Protein AF-A0AAJ1W3M9-F1 (afdb_monomer_lite)

Secondary structure (DSSP, 8-state):
-------------TTTS--EEETTTEEEEEEEEEEEETTTTEEEEEEE--TTTT----

pLDDT: mean 83.7, std 16.43, range [42.5, 97.56]

Structure (mmCIF, N/CA/C/O backbone):
data_AF-A0AAJ1W3M9-F1
#
_entry.id   AF-A0AAJ1W3M9-F1
#
loop_
_atom_site.group_PDB
_atom_site.id
_atom_site.type_symbol
_atom_site.label_atom_id
_atom_site.label_alt_id
_atom_site.label_comp_id
_atom_site.label_asym_id
_atom_site.label_entity_id
_atom_site.label_seq_id
_atom_site.pdbx_PDB_ins_code
_atom_site.Cartn_x
_atom_site.Cartn_y
_atom_site.Cartn_z
_atom_site.occupancy
_atom_site.B_iso_or_equiv
_atom_site.auth_seq_id
_atom_site.auth_comp_id
_atom_site.auth_asym_id
_atom_site.auth_atom_id
_atom_site.pdbx_PDB_model_num
ATOM 1 N N . MET A 1 1 ? 13.463 -14.362 -30.953 1.00 42.50 1 MET A N 1
ATOM 2 C CA . MET A 1 1 ? 13.843 -13.027 -30.446 1.00 42.50 1 MET A CA 1
ATOM 3 C C . MET A 1 1 ? 13.172 -12.844 -29.098 1.00 42.50 1 MET A C 1
ATOM 5 O O . MET A 1 1 ? 11.976 -12.597 -29.051 1.00 42.50 1 MET A O 1
ATOM 9 N N . GLN A 1 2 ? 13.894 -13.108 -28.013 1.00 49.06 2 GLN A N 1
ATOM 10 C CA . GLN A 1 2 ? 13.396 -12.900 -26.654 1.00 49.06 2 GLN A CA 1
ATOM 11 C C . GLN A 1 2 ? 13.546 -11.403 -26.374 1.00 49.06 2 GLN A C 1
ATOM 13 O O . GLN A 1 2 ? 14.659 -10.888 -26.449 1.00 49.06 2 GLN A O 1
ATOM 18 N N . ALA A 1 3 ? 12.439 -10.692 -26.160 1.00 55.16 3 ALA A N 1
ATOM 19 C CA . ALA A 1 3 ? 12.495 -9.284 -25.795 1.00 55.16 3 ALA A CA 1
ATOM 20 C C . ALA A 1 3 ? 13.276 -9.161 -24.478 1.00 55.16 3 ALA A C 1
ATOM 22 O O . ALA A 1 3 ? 12.854 -9.695 -23.449 1.00 55.16 3 ALA A O 1
ATOM 23 N N . LEU A 1 4 ? 14.436 -8.505 -24.519 1.00 58.69 4 LEU A N 1
ATOM 24 C CA . LEU A 1 4 ? 15.099 -8.020 -23.315 1.00 58.69 4 LEU A CA 1
ATOM 25 C C . LEU A 1 4 ? 14.103 -7.080 -22.634 1.00 58.69 4 LEU A C 1
ATOM 27 O O . LEU A 1 4 ? 13.693 -6.086 -23.225 1.00 58.69 4 LEU A O 1
ATOM 31 N N . ARG A 1 5 ? 13.657 -7.437 -21.424 1.00 62.97 5 ARG A N 1
ATOM 32 C CA . ARG A 1 5 ? 12.888 -6.528 -20.571 1.00 62.97 5 ARG A CA 1
ATOM 33 C C . ARG A 1 5 ? 13.737 -5.276 -20.378 1.00 62.97 5 ARG A C 1
ATOM 35 O O . ARG A 1 5 ? 14.756 -5.348 -19.696 1.00 62.97 5 ARG A O 1
ATOM 42 N N . GLU A 1 6 ? 13.326 -4.166 -20.975 1.00 63.91 6 GLU A N 1
ATOM 43 C CA . GLU A 1 6 ? 13.851 -2.852 -20.623 1.00 63.91 6 GLU A CA 1
ATOM 44 C C . GLU A 1 6 ? 13.553 -2.622 -19.139 1.00 63.91 6 GLU A C 1
ATOM 46 O O . GLU A 1 6 ? 12.408 -2.453 -18.718 1.00 63.91 6 GLU A O 1
ATOM 51 N N . LEU A 1 7 ? 14.596 -2.747 -18.321 1.00 65.06 7 LEU A N 1
ATOM 52 C CA . LEU A 1 7 ? 14.577 -2.347 -16.925 1.00 65.06 7 LEU A CA 1
ATOM 53 C C . LEU A 1 7 ? 14.785 -0.839 -16.910 1.00 65.06 7 LEU A C 1
ATOM 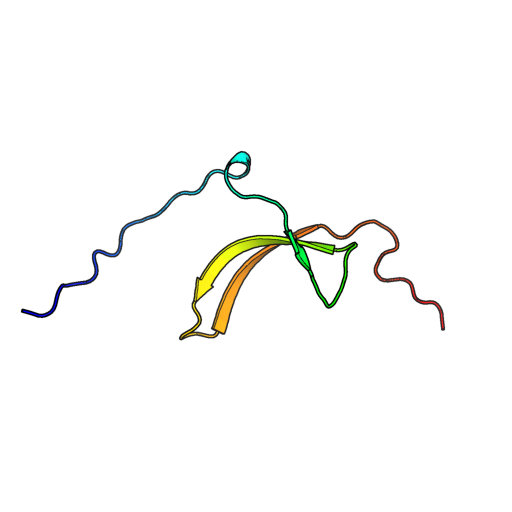55 O O . LEU A 1 7 ? 15.921 -0.378 -16.977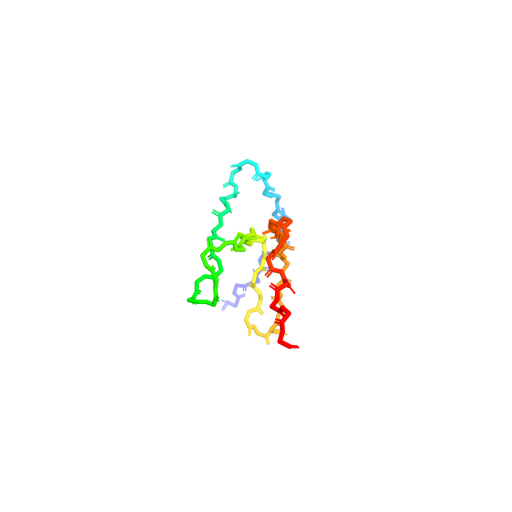 1.00 65.06 7 LEU A O 1
ATOM 59 N N . ASP A 1 8 ? 13.685 -0.099 -16.850 1.00 73.81 8 ASP A N 1
ATOM 60 C CA . ASP A 1 8 ? 13.712 1.352 -16.707 1.00 73.81 8 ASP A CA 1
ATOM 61 C C . ASP A 1 8 ? 13.366 1.770 -15.271 1.00 73.81 8 ASP A C 1
ATOM 63 O O . ASP A 1 8 ? 12.671 1.057 -14.530 1.00 73.81 8 ASP A O 1
ATOM 67 N N . VAL A 1 9 ? 13.878 2.926 -14.855 1.00 77.88 9 VAL A N 1
ATOM 68 C CA . VAL A 1 9 ? 13.576 3.506 -13.548 1.00 77.88 9 VAL A CA 1
ATOM 69 C C . VAL A 1 9 ? 12.235 4.217 -13.643 1.00 77.88 9 VAL A C 1
ATOM 71 O O . VAL A 1 9 ? 12.116 5.281 -14.239 1.00 77.88 9 VAL A O 1
ATOM 74 N N . ASN A 1 10 ? 11.218 3.648 -13.001 1.00 83.75 10 ASN A N 1
ATOM 75 C CA . ASN A 1 10 ? 9.922 4.300 -12.890 1.00 83.75 10 ASN A CA 1
ATOM 76 C C . ASN A 1 10 ? 9.856 5.162 -11.619 1.00 83.75 10 ASN A C 1
ATOM 78 O O . ASN A 1 10 ? 10.113 4.672 -10.515 1.00 83.75 10 ASN A O 1
ATOM 82 N N . TYR A 1 11 ? 9.479 6.430 -11.776 1.00 86.69 11 TYR A N 1
ATOM 83 C CA . TYR A 1 11 ? 9.148 7.335 -10.680 1.00 86.69 11 TYR A CA 1
ATOM 84 C C . TYR A 1 11 ? 7.637 7.575 -10.645 1.00 86.69 11 TYR A C 1
ATOM 86 O O . TYR A 1 11 ? 7.037 7.971 -11.641 1.00 86.69 11 TYR A O 1
ATOM 94 N N . MET A 1 12 ? 7.034 7.386 -9.472 1.00 88.88 12 MET A N 1
ATOM 95 C CA . MET A 1 12 ? 5.623 7.669 -9.224 1.00 88.88 12 MET A CA 1
ATOM 96 C C . MET A 1 12 ? 5.508 8.746 -8.150 1.00 88.88 12 MET A C 1
ATOM 98 O O . MET A 1 12 ? 6.002 8.573 -7.032 1.00 88.88 12 MET A O 1
ATOM 102 N N . SER A 1 13 ? 4.843 9.851 -8.481 1.00 91.50 13 SER A N 1
ATOM 103 C CA . SER A 1 13 ? 4.588 10.914 -7.515 1.00 91.50 13 SER A CA 1
ATOM 104 C C . SER A 1 13 ? 3.570 10.456 -6.473 1.00 91.50 13 SER A C 1
ATOM 106 O O . SER A 1 13 ? 2.636 9.707 -6.756 1.00 91.50 13 SER A O 1
ATOM 108 N N . GLY A 1 14 ? 3.728 10.922 -5.237 1.00 91.00 14 GLY A N 1
ATOM 109 C CA . GLY A 1 14 ? 2.846 10.520 -4.144 1.00 91.00 14 GLY A CA 1
ATOM 110 C C . GLY A 1 14 ? 1.371 10.888 -4.329 1.00 91.00 14 GLY A C 1
ATOM 111 O O . GLY A 1 14 ? 0.533 10.041 -4.017 1.00 91.00 14 GLY A O 1
ATOM 112 N N . PRO A 1 15 ? 1.023 12.097 -4.800 1.00 93.50 15 PRO A N 1
ATOM 113 C CA . PRO A 1 15 ? -0.358 12.469 -5.106 1.00 93.50 15 PRO A CA 1
ATOM 114 C C . PRO A 1 15 ? -1.010 11.621 -6.205 1.00 93.50 15 PRO A C 1
ATOM 116 O O . PRO A 1 15 ? -2.216 11.405 -6.143 1.00 93.50 15 PRO A O 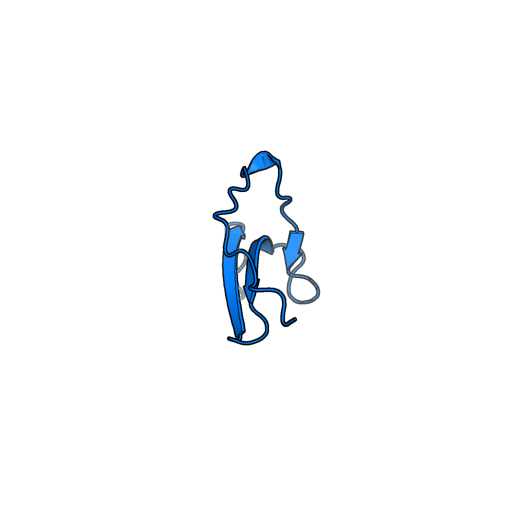1
ATOM 119 N N . ASP A 1 16 ? -0.222 11.093 -7.146 1.00 92.56 16 ASP A N 1
ATOM 120 C CA . ASP A 1 16 ? -0.724 10.290 -8.274 1.00 92.56 16 ASP A CA 1
ATOM 121 C C . ASP A 1 16 ? -1.069 8.850 -7.866 1.00 92.56 16 ASP A C 1
ATOM 123 O O . ASP A 1 16 ? -1.714 8.118 -8.614 1.00 92.56 16 ASP A O 1
ATOM 127 N N . ASN A 1 17 ? -0.656 8.438 -6.663 1.00 94.25 17 ASN A N 1
ATOM 128 C CA . ASN A 1 17 ? -0.919 7.114 -6.120 1.00 94.25 17 ASN A CA 1
ATOM 129 C C . ASN A 1 17 ? -1.942 7.190 -4.972 1.00 94.25 17 ASN A C 1
ATOM 131 O O . ASN A 1 17 ? -1.655 7.822 -3.943 1.00 94.25 17 ASN A O 1
ATOM 135 N N . PRO A 1 18 ? -3.127 6.569 -5.098 1.00 95.81 18 PRO A N 1
ATOM 136 C CA . PRO A 1 18 ? -4.173 6.674 -4.091 1.00 95.81 18 PRO A CA 1
ATOM 137 C C . PRO A 1 18 ? -3.825 5.928 -2.797 1.00 95.81 18 PRO A C 1
ATOM 139 O O . PRO A 1 18 ? -3.006 5.011 -2.752 1.00 95.81 18 PRO A O 1
ATOM 142 N N . TRP A 1 19 ? -4.490 6.330 -1.716 1.00 96.75 19 TRP A N 1
ATOM 143 C CA . TRP A 1 19 ? -4.573 5.533 -0.496 1.00 96.75 19 TRP A CA 1
ATOM 144 C C . TRP A 1 19 ? -5.764 4.584 -0.609 1.00 96.75 19 TRP A C 1
ATOM 146 O O . TRP A 1 19 ? -6.873 5.032 -0.895 1.00 96.75 19 TRP A O 1
ATOM 156 N N . ILE A 1 20 ? -5.540 3.297 -0.368 1.00 95.50 20 ILE A N 1
ATOM 157 C CA . ILE A 1 20 ? -6.550 2.241 -0.483 1.00 95.50 20 ILE A CA 1
ATOM 158 C C . ILE A 1 20 ? -6.739 1.604 0.902 1.00 95.50 20 ILE A C 1
ATOM 160 O O . ILE A 1 20 ? -5.735 1.338 1.568 1.00 95.50 20 ILE A O 1
ATOM 164 N N . PRO A 1 21 ? -7.977 1.375 1.377 1.00 95.38 21 PRO A N 1
ATOM 165 C CA . PRO A 1 21 ? -8.207 0.665 2.635 1.00 95.38 21 PRO A CA 1
ATOM 166 C C . PRO A 1 21 ? -7.654 -0.767 2.572 1.00 95.38 21 PRO A C 1
ATOM 168 O O . PRO A 1 21 ? -7.653 -1.398 1.512 1.00 95.38 21 PRO A O 1
ATOM 171 N N . PHE A 1 22 ? -7.167 -1.295 3.697 1.00 94.12 22 PHE A N 1
ATOM 172 C CA . PHE A 1 22 ? -6.577 -2.634 3.772 1.00 94.12 22 PHE A CA 1
ATOM 173 C C . PHE A 1 22 ? -7.647 -3.729 3.895 1.00 94.12 22 PHE A C 1
ATOM 175 O O . PHE A 1 22 ? -7.682 -4.507 4.850 1.00 94.12 22 PHE A O 1
ATOM 182 N N . THR A 1 23 ? -8.551 -3.781 2.925 1.00 91.62 23 THR A N 1
ATOM 183 C CA . THR A 1 23 ? -9.685 -4.705 2.932 1.00 91.62 23 THR A CA 1
ATOM 184 C C . THR A 1 23 ? -9.269 -6.122 2.521 1.00 91.62 23 THR A C 1
ATOM 186 O O . THR A 1 23 ? -8.313 -6.299 1.761 1.00 91.62 23 THR A O 1
ATOM 189 N N . PRO A 1 24 ? -9.950 -7.164 3.034 1.00 91.75 24 PRO A N 1
ATOM 190 C CA . PRO A 1 24 ? -11.038 -7.133 4.023 1.00 91.75 24 PRO A CA 1
ATOM 191 C C . PRO A 1 24 ? -10.553 -7.059 5.486 1.00 91.75 24 PRO A C 1
ATOM 193 O O . PRO A 1 24 ? -11.361 -7.177 6.401 1.00 91.75 24 PRO A O 1
ATOM 196 N N . LEU A 1 25 ? -9.245 -6.914 5.732 1.00 90.50 25 LEU A N 1
ATOM 197 C CA . LEU A 1 25 ? -8.667 -7.001 7.079 1.00 90.50 25 LEU A CA 1
ATOM 198 C C . LEU A 1 25 ? -8.983 -5.776 7.946 1.00 90.50 25 LEU A C 1
ATOM 200 O O . LEU A 1 25 ? -9.182 -5.908 9.153 1.00 90.50 25 LEU A O 1
ATOM 204 N N . SER A 1 26 ? -9.014 -4.583 7.353 1.00 90.00 26 SER A N 1
ATOM 205 C CA . SER A 1 26 ? -9.364 -3.347 8.046 1.00 90.00 26 SER A CA 1
ATOM 206 C C . SER A 1 26 ? -9.796 -2.249 7.077 1.00 90.00 26 SER A C 1
ATOM 208 O O . SER A 1 26 ? -9.070 -1.904 6.149 1.00 90.00 26 SER A O 1
ATOM 210 N N . GLU A 1 27 ? -10.931 -1.617 7.373 1.00 91.00 27 GLU A N 1
ATOM 211 C CA . GLU A 1 27 ? -11.392 -0.388 6.705 1.00 91.00 27 GLU A CA 1
ATOM 212 C C . GLU A 1 27 ? -10.721 0.883 7.265 1.00 91.00 27 GLU A C 1
ATOM 214 O O . GLU A 1 27 ? -10.880 1.974 6.724 1.00 91.00 27 GLU A O 1
ATOM 219 N N . GLN A 1 28 ? -9.995 0.771 8.385 1.00 91.56 28 GLN A N 1
ATOM 220 C CA . GLN A 1 28 ? -9.404 1.917 9.091 1.00 91.56 28 GLN A CA 1
ATOM 221 C C . GLN A 1 28 ? -7.926 2.127 8.751 1.00 91.56 28 GLN A C 1
ATOM 223 O O . GLN A 1 28 ? -7.404 3.233 8.898 1.00 91.56 28 GLN A O 1
ATOM 228 N N . ILE A 1 29 ? -7.238 1.064 8.332 1.00 93.69 29 ILE A N 1
ATOM 229 C CA . ILE A 1 29 ? -5.839 1.110 7.905 1.00 93.69 29 ILE A CA 1
ATOM 230 C C . ILE A 1 29 ? -5.811 1.340 6.400 1.00 93.69 29 ILE A C 1
ATOM 232 O O . ILE A 1 29 ? -6.505 0.655 5.654 1.00 93.69 29 ILE A O 1
ATOM 236 N N . PHE A 1 30 ? -4.971 2.271 5.954 1.00 96.06 30 PHE A N 1
ATOM 237 C CA . PHE A 1 30 ? -4.796 2.560 4.534 1.00 96.06 30 PHE A CA 1
ATOM 238 C C . PHE A 1 30 ? -3.385 2.207 4.081 1.00 96.06 30 PHE A C 1
ATOM 240 O O . PHE A 1 30 ? -2.402 2.501 4.767 1.00 96.06 30 PHE A O 1
ATOM 247 N N . LEU A 1 31 ? -3.291 1.630 2.891 1.00 96.19 31 LEU A N 1
ATOM 248 C CA . LEU A 1 31 ? -2.051 1.299 2.212 1.00 96.19 31 LEU A CA 1
ATOM 249 C C . LEU A 1 31 ? -1.926 2.118 0.931 1.00 96.19 31 LEU A C 1
ATOM 251 O O . LEU A 1 31 ? -2.906 2.392 0.239 1.00 96.19 31 LEU A O 1
ATOM 255 N N . LYS A 1 32 ? -0.696 2.498 0.615 1.00 96.81 32 LYS A N 1
ATOM 256 C CA . LYS A 1 32 ? -0.312 3.057 -0.677 1.00 96.81 32 LYS A CA 1
ATOM 257 C C . LYS A 1 32 ? 0.724 2.134 -1.295 1.00 96.81 32 LYS A C 1
ATOM 259 O O . LYS A 1 32 ? 1.795 1.956 -0.715 1.00 96.81 32 LYS A O 1
ATOM 264 N N . TYR A 1 33 ? 0.389 1.535 -2.434 1.00 94.38 33 TYR A N 1
ATOM 265 C CA . TYR A 1 33 ? 1.210 0.519 -3.090 1.00 94.38 33 TYR A CA 1
ATOM 266 C C . TYR A 1 33 ? 2.137 1.151 -4.116 1.00 94.38 33 TYR A C 1
ATOM 268 O O . TYR A 1 33 ? 1.679 1.670 -5.127 1.00 94.38 33 TYR A O 1
ATOM 276 N N . TRP A 1 34 ? 3.442 1.100 -3.872 1.00 94.81 34 TRP A N 1
ATOM 277 C CA . TRP A 1 34 ? 4.440 1.627 -4.806 1.00 94.81 34 TRP A CA 1
ATOM 278 C C . TRP A 1 34 ? 4.911 0.560 -5.783 1.00 94.81 34 TRP A C 1
ATOM 280 O O . TRP A 1 34 ? 5.110 0.828 -6.965 1.00 94.81 34 TRP A O 1
ATOM 290 N N . LYS A 1 35 ? 5.093 -0.663 -5.280 1.00 93.44 35 LYS A N 1
ATOM 291 C CA . LYS A 1 35 ? 5.539 -1.807 -6.068 1.00 93.44 35 LYS A CA 1
ATOM 292 C C . LYS A 1 35 ? 5.034 -3.101 -5.454 1.00 93.44 35 LYS A C 1
ATOM 294 O O . LYS A 1 35 ? 5.026 -3.242 -4.231 1.00 93.44 35 LYS A O 1
ATOM 299 N N . VAL A 1 36 ? 4.668 -4.043 -6.316 1.00 93.50 36 VAL A N 1
ATOM 300 C CA . VAL A 1 36 ? 4.322 -5.418 -5.953 1.00 93.50 36 VAL A CA 1
ATOM 301 C C . VAL A 1 36 ? 5.084 -6.346 -6.893 1.00 93.50 36 VAL A C 1
ATOM 303 O O . VAL A 1 36 ? 4.869 -6.312 -8.105 1.00 93.50 36 VAL A O 1
ATOM 306 N N . ASP A 1 37 ? 5.997 -7.142 -6.344 1.00 95.19 37 ASP A N 1
ATOM 307 C CA . ASP A 1 37 ? 6.685 -8.221 -7.051 1.00 95.19 37 ASP A CA 1
ATOM 308 C C . ASP A 1 37 ? 6.126 -9.569 -6.565 1.00 95.19 37 ASP A C 1
ATOM 310 O O . ASP A 1 37 ? 6.513 -10.056 -5.498 1.00 95.19 37 ASP A O 1
ATOM 314 N N . PRO A 1 38 ? 5.219 -10.199 -7.333 1.00 94.19 38 PRO A N 1
ATOM 315 C CA . PRO A 1 38 ? 4.620 -11.467 -6.937 1.00 94.19 38 PRO A CA 1
ATOM 316 C C . PRO A 1 38 ? 5.587 -12.652 -7.059 1.00 94.19 38 PRO A C 1
ATOM 318 O O . PRO A 1 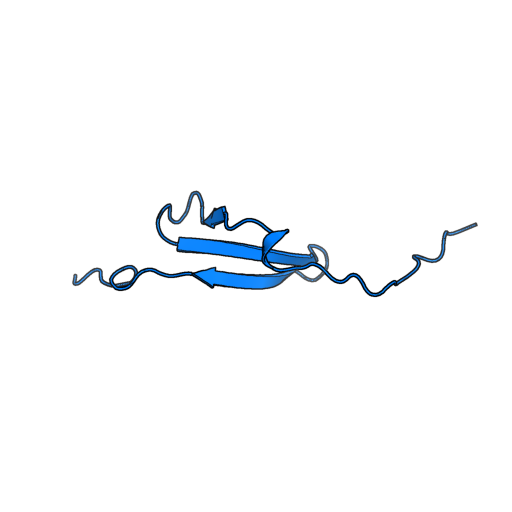38 ? 5.351 -13.681 -6.435 1.00 94.19 38 PRO A O 1
ATOM 321 N N . VAL A 1 39 ? 6.667 -12.540 -7.842 1.00 95.06 39 VAL A N 1
ATOM 322 C CA . VAL A 1 39 ? 7.641 -13.632 -8.022 1.00 95.06 39 VAL A CA 1
ATOM 323 C C . VAL A 1 39 ? 8.514 -13.767 -6.781 1.00 95.06 39 VAL A C 1
ATOM 325 O O . VAL A 1 39 ? 8.832 -14.877 -6.360 1.00 95.06 39 VAL A O 1
ATOM 328 N N . ARG A 1 40 ? 8.893 -12.631 -6.191 1.00 95.62 40 ARG A N 1
ATOM 329 C CA . ARG A 1 40 ? 9.717 -12.574 -4.974 1.00 95.62 40 ARG A CA 1
ATOM 330 C C . ARG A 1 40 ? 8.904 -12.444 -3.689 1.00 95.62 40 ARG A C 1
ATOM 332 O O . ARG A 1 40 ? 9.494 -12.466 -2.616 1.00 95.62 40 ARG A O 1
ATOM 339 N N . ALA A 1 41 ? 7.582 -12.307 -3.800 1.00 95.88 41 ALA A N 1
ATOM 340 C CA . ALA A 1 41 ? 6.692 -11.971 -2.692 1.00 95.88 41 ALA A CA 1
ATOM 341 C C . ALA A 1 41 ? 7.133 -10.693 -1.947 1.00 95.88 41 ALA A C 1
ATOM 343 O O . ALA A 1 41 ? 7.097 -10.627 -0.720 1.00 95.88 41 ALA A O 1
ATOM 344 N N . GLU A 1 42 ? 7.554 -9.671 -2.699 1.00 97.56 42 GLU A N 1
ATOM 345 C CA . GLU A 1 42 ? 8.008 -8.390 -2.153 1.00 97.56 42 GLU A CA 1
ATOM 346 C C . GLU A 1 42 ? 7.000 -7.280 -2.461 1.00 97.56 42 GLU A C 1
ATOM 348 O O . GLU A 1 42 ? 6.459 -7.183 -3.566 1.00 97.56 42 GLU A O 1
ATOM 353 N N . MET A 1 43 ? 6.768 -6.406 -1.484 1.00 95.12 43 MET A N 1
ATOM 354 C CA . MET A 1 43 ? 5.930 -5.224 -1.648 1.00 95.12 43 MET A CA 1
ATOM 355 C C . MET A 1 43 ? 6.589 -4.000 -1.023 1.00 95.12 43 MET A C 1
ATOM 357 O O . MET A 1 43 ? 7.103 -4.052 0.093 1.00 95.12 43 MET A O 1
ATOM 361 N N . ILE A 1 44 ? 6.527 -2.880 -1.739 1.00 95.62 44 ILE A N 1
ATOM 362 C CA . ILE A 1 44 ? 6.935 -1.571 -1.232 1.00 95.62 44 ILE A CA 1
ATOM 363 C C . ILE A 1 44 ? 5.659 -0.775 -1.007 1.00 95.62 44 ILE A C 1
ATOM 365 O O . ILE A 1 44 ? 4.949 -0.447 -1.962 1.00 95.62 44 ILE A O 1
ATOM 369 N N . VAL A 1 45 ? 5.363 -0.471 0.257 1.00 95.81 45 VAL A N 1
ATOM 370 C CA . VAL A 1 45 ? 4.140 0.236 0.644 1.00 95.81 45 VAL A CA 1
ATOM 371 C C . VAL A 1 45 ? 4.403 1.326 1.670 1.00 95.81 45 VAL A C 1
ATOM 373 O O . VAL A 1 45 ? 5.287 1.208 2.516 1.00 95.81 45 VAL A O 1
ATOM 376 N N . SER A 1 46 ? 3.590 2.377 1.625 1.00 96.50 46 SER A N 1
ATOM 377 C CA . SER A 1 46 ? 3.385 3.251 2.781 1.00 96.50 46 SER A CA 1
ATOM 378 C C . SER A 1 46 ? 2.100 2.843 3.487 1.00 96.50 46 SER A C 1
ATOM 380 O O . SER A 1 46 ? 1.121 2.483 2.836 1.00 96.50 46 SER A O 1
ATOM 382 N N . MET A 1 47 ? 2.091 2.922 4.815 1.00 95.50 47 MET A N 1
ATOM 383 C CA . MET A 1 47 ? 0.952 2.532 5.638 1.00 95.50 47 MET A CA 1
ATOM 384 C C . MET A 1 47 ? 0.529 3.691 6.535 1.00 95.50 47 MET A C 1
ATOM 386 O O . MET A 1 47 ? 1.366 4.355 7.147 1.00 95.50 47 MET A O 1
ATOM 390 N N . LYS A 1 48 ? -0.781 3.925 6.612 1.00 94.19 48 LYS A N 1
ATOM 391 C CA . LYS A 1 48 ? -1.403 4.932 7.469 1.00 94.19 48 LYS A CA 1
ATOM 392 C C . LYS A 1 48 ? -2.3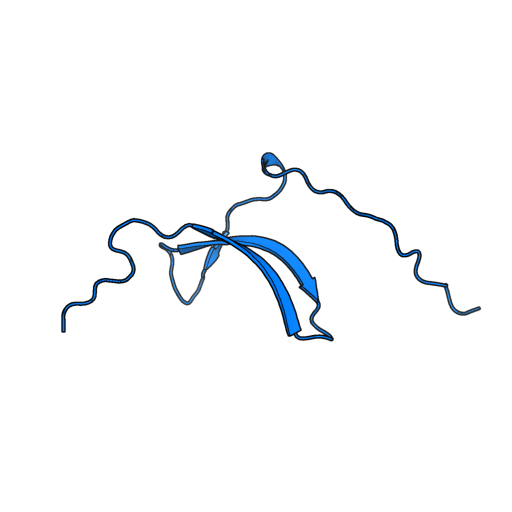03 4.229 8.475 1.00 94.19 48 LYS A C 1
ATOM 394 O O . LYS A 1 48 ? -3.308 3.633 8.094 1.00 94.19 48 LYS A O 1
ATOM 399 N N . ILE A 1 49 ? -1.932 4.314 9.750 1.00 93.00 49 ILE A N 1
ATOM 400 C CA . ILE A 1 49 ? -2.681 3.730 10.866 1.00 93.00 49 ILE A CA 1
ATOM 401 C C . ILE A 1 49 ? -3.213 4.881 11.728 1.00 93.00 49 ILE A C 1
ATOM 403 O O . ILE A 1 49 ? -2.412 5.695 12.197 1.00 93.00 49 ILE A O 1
ATOM 407 N N . PRO A 1 50 ? -4.535 4.990 11.939 1.00 87.44 50 PRO A N 1
ATOM 408 C CA . PRO A 1 50 ? -5.093 5.979 12.850 1.00 87.44 50 PRO A CA 1
ATOM 409 C C . PRO A 1 50 ? -4.704 5.666 14.302 1.00 87.44 50 PRO A C 1
ATOM 411 O O . PRO A 1 50 ? -4.588 4.507 14.709 1.00 87.44 50 PRO A O 1
ATOM 414 N N . ALA A 1 51 ? -4.522 6.715 15.106 1.00 82.12 51 ALA A N 1
ATOM 415 C CA . ALA A 1 51 ? -4.278 6.569 16.536 1.00 82.12 51 ALA A CA 1
ATOM 416 C C . ALA A 1 51 ? -5.459 5.828 17.196 1.00 82.12 51 ALA A C 1
ATOM 418 O O . ALA A 1 51 ? -6.606 6.242 17.055 1.00 82.12 51 ALA A O 1
ATOM 419 N N . GLY A 1 52 ? -5.178 4.719 17.889 1.00 72.00 52 GLY A N 1
ATOM 420 C CA . GLY A 1 52 ? -6.189 3.842 18.505 1.00 72.00 52 GLY A CA 1
ATOM 421 C C . GLY A 1 52 ? -6.466 2.530 17.758 1.00 72.00 52 GLY A C 1
ATOM 422 O O . GLY A 1 52 ? -7.035 1.618 18.350 1.00 72.00 52 GLY A O 1
ATOM 423 N N . GLY A 1 53 ? -5.992 2.376 16.516 1.00 58.50 53 GLY A N 1
ATOM 424 C CA . GLY A 1 53 ? -6.285 1.210 15.667 1.00 58.50 53 GLY A CA 1
ATOM 425 C C . GLY A 1 53 ? -5.653 -0.132 16.080 1.00 58.50 53 GLY A C 1
ATOM 426 O O . GLY A 1 53 ? -5.975 -1.149 15.480 1.00 58.50 53 GLY A O 1
ATOM 427 N N . VAL A 1 54 ? -4.775 -0.162 17.095 1.00 57.56 54 VAL A N 1
ATOM 428 C CA . VAL A 1 54 ? -4.131 -1.398 17.614 1.00 57.56 54 VAL A CA 1
ATOM 429 C C . VAL A 1 54 ? -4.496 -1.654 19.086 1.00 57.56 54 VAL A C 1
ATOM 431 O O . VAL A 1 54 ? -3.856 -2.440 19.776 1.00 57.56 54 VAL A O 1
ATOM 434 N N . ARG A 1 55 ? -5.519 -0.974 19.617 1.00 52.25 55 ARG A N 1
ATOM 435 C CA . ARG A 1 55 ? -5.955 -1.157 21.006 1.00 52.25 55 ARG A CA 1
ATOM 436 C C . ARG A 1 55 ? -7.243 -1.979 21.035 1.00 52.25 55 ARG A C 1
ATOM 438 O O . ARG A 1 55 ? -8.331 -1.421 21.009 1.00 52.25 55 ARG A O 1
ATOM 445 N N . ASN A 1 56 ? -7.112 -3.300 21.133 1.00 49.50 56 ASN A N 1
ATOM 446 C CA . ASN A 1 56 ? -8.127 -4.099 21.811 1.00 49.50 56 ASN A CA 1
ATOM 447 C C . ASN A 1 56 ? -7.582 -4.423 23.212 1.00 49.50 56 ASN A C 1
ATOM 449 O O . ASN A 1 56 ? -6.682 -5.258 23.311 1.00 49.50 56 ASN A O 1
ATOM 453 N N . PRO A 1 57 ? -8.010 -3.721 24.279 1.00 50.50 57 PRO A N 1
ATOM 454 C CA . PRO A 1 57 ? -7.749 -4.167 25.634 1.00 50.50 57 PRO A CA 1
ATOM 455 C C . PRO A 1 57 ? -8.710 -5.325 25.905 1.00 50.50 57 PRO A C 1
ATOM 457 O O . PRO A 1 57 ? -9.867 -5.099 26.257 1.00 50.50 57 PRO A O 1
ATOM 460 N N . VAL A 1 58 ? -8.242 -6.549 25.675 1.00 51.41 58 VAL A N 1
ATOM 461 C CA . VAL A 1 58 ? -8.823 -7.727 26.325 1.00 51.41 58 VAL A CA 1
ATOM 462 C C . VAL A 1 58 ? -7.963 -8.045 27.533 1.00 51.41 58 VAL A C 1
ATOM 464 O O . VAL A 1 58 ? -6.722 -8.048 27.358 1.00 51.41 58 VAL A O 1
#

InterPro domains:
  IPR014710 RmlC-like jelly roll fold [G3DSA:2.60.120.10] (3-57)

Organism: NCBI:txid1389713

Radius of gyration: 16.4 Å; chains: 1; bounding box: 26×26×57 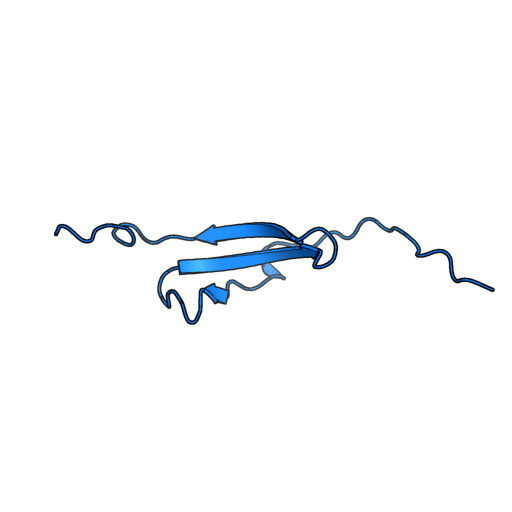Å

Sequence (58 aa):
MQALRELDVNYMSGPDNPWIPFTPLSEQIFLKYWKVDPVRAEMIVSMKIPAGGVRNPV

Foldseek 3Di:
DPDDPPPDDDDDDPVNWDWDAPPPVGNQKTKTWPDADPVVRDTDIDIDHDPPNPDDPD